Protein AF-A0A7X9FKD1-F1 (afdb_monomer_lite)

Secondary structure (DSSP, 8-state):
-----EEEEE-SSS-EEEEE--TT-EEEEETT------SSEEEEEE-SS-HHHHHHHHHTTS-S-EEEEEE--

Foldseek 3Di:
DDDDWDWDWDDDPDIDIDTDADAFDKDKDAPPNDDDDDAQKDKDKDQVPDDVSLVVCVVVVHHSIIIMIHRND

Structure (mmCIF, N/CA/C/O backbone):
data_AF-A0A7X9FKD1-F1
#
_entry.id   AF-A0A7X9FKD1-F1
#
loop_
_atom_site.group_PDB
_atom_site.id
_atom_site.type_symbol
_atom_site.label_atom_id
_atom_site.label_alt_id
_atom_site.label_comp_id
_atom_site.label_asym_id
_atom_site.label_entity_id
_atom_site.label_seq_id
_atom_site.pdbx_PDB_ins_code
_atom_site.Cartn_x
_atom_site.Cartn_y
_atom_site.Cartn_z
_atom_site.occupancy
_atom_site.B_iso_or_equiv
_atom_site.auth_seq_id
_atom_site.auth_comp_id
_atom_site.auth_asym_id
_atom_site.auth_atom_id
_atom_site.pdbx_PDB_model_num
ATOM 1 N N . MET A 1 1 ? -13.047 -13.423 8.947 1.00 46.75 1 MET A N 1
ATOM 2 C CA . MET A 1 1 ? -12.543 -14.027 7.699 1.00 46.75 1 MET A CA 1
ATOM 3 C C . MET A 1 1 ? -12.116 -12.832 6.878 1.00 46.75 1 MET A C 1
ATOM 5 O O . MET A 1 1 ? -12.953 -11.958 6.732 1.00 46.75 1 MET A O 1
ATOM 9 N N . ALA A 1 2 ? -10.823 -12.685 6.584 1.00 58.03 2 ALA A N 1
ATOM 10 C CA . ALA A 1 2 ? -10.341 -11.512 5.853 1.00 58.03 2 ALA A CA 1
ATOM 11 C C . ALA A 1 2 ? -10.976 -11.516 4.457 1.00 58.03 2 ALA A C 1
ATOM 13 O O . ALA A 1 2 ? -11.124 -12.604 3.886 1.00 58.03 2 ALA A O 1
ATOM 14 N N . ASP A 1 3 ? -11.401 -10.348 3.985 1.00 74.19 3 ASP A N 1
ATOM 15 C CA . ASP A 1 3 ? -11.890 -10.186 2.622 1.00 74.19 3 ASP A CA 1
ATOM 16 C C . ASP A 1 3 ? -10.748 -10.457 1.624 1.00 74.19 3 ASP A C 1
ATOM 18 O O . ASP A 1 3 ? -9.569 -10.574 1.997 1.00 74.19 3 ASP A O 1
ATOM 22 N N . VAL A 1 4 ? -11.101 -10.678 0.363 1.00 84.12 4 VAL A N 1
ATOM 23 C CA . VAL A 1 4 ? -10.118 -10.827 -0.703 1.00 84.12 4 VAL A CA 1
ATOM 24 C C . VAL A 1 4 ? -9.713 -9.429 -1.145 1.00 84.12 4 VAL A C 1
ATOM 26 O O . VAL A 1 4 ? -10.486 -8.739 -1.788 1.00 84.12 4 VAL A O 1
ATOM 29 N N . ILE A 1 5 ? -8.466 -9.066 -0.850 1.00 89.75 5 ILE A N 1
ATOM 30 C CA . ILE A 1 5 ? -7.868 -7.799 -1.278 1.00 89.75 5 ILE A CA 1
ATOM 31 C C . ILE A 1 5 ? -7.972 -7.637 -2.800 1.00 89.75 5 ILE A C 1
ATOM 33 O O . ILE A 1 5 ? -7.501 -8.494 -3.564 1.00 89.75 5 ILE A O 1
ATOM 37 N N . ASP A 1 6 ? -8.508 -6.498 -3.225 1.00 93.38 6 ASP A N 1
ATOM 38 C CA . ASP A 1 6 ? -8.566 -6.094 -4.623 1.00 93.38 6 ASP A CA 1
ATOM 39 C C . ASP A 1 6 ? -7.210 -5.560 -5.111 1.00 93.38 6 ASP A C 1
ATOM 41 O O . ASP A 1 6 ? -6.530 -4.777 -4.442 1.00 93.38 6 ASP A O 1
ATOM 45 N N . TYR A 1 7 ? -6.801 -5.967 -6.316 1.00 95.44 7 TYR A N 1
ATOM 46 C CA . TYR A 1 7 ? -5.558 -5.495 -6.927 1.00 95.44 7 TYR A CA 1
ATOM 47 C C . TYR A 1 7 ? -5.626 -5.421 -8.453 1.00 95.44 7 TYR A C 1
ATOM 49 O O . TYR A 1 7 ? -6.402 -6.118 -9.116 1.00 95.44 7 TYR A O 1
ATOM 57 N N . ARG A 1 8 ? -4.745 -4.604 -9.034 1.00 96.69 8 ARG A N 1
ATOM 58 C CA . ARG A 1 8 ? -4.545 -4.487 -10.481 1.00 96.69 8 ARG A CA 1
ATOM 59 C C . ARG A 1 8 ? -3.065 -4.355 -10.812 1.00 96.69 8 ARG A C 1
ATOM 61 O O . ARG A 1 8 ? -2.342 -3.608 -10.168 1.00 96.69 8 ARG A O 1
ATOM 68 N N . ILE A 1 9 ? -2.622 -5.047 -11.858 1.00 96.56 9 ILE A N 1
ATOM 69 C CA . ILE A 1 9 ? -1.281 -4.864 -12.423 1.00 96.56 9 ILE A CA 1
ATOM 70 C C . ILE A 1 9 ? -1.378 -3.838 -13.553 1.00 96.56 9 ILE A C 1
ATOM 72 O O . ILE A 1 9 ? -2.188 -3.996 -14.469 1.00 96.56 9 ILE A O 1
ATOM 76 N N . LEU A 1 10 ? -0.572 -2.784 -13.475 1.00 96.69 10 LEU A N 1
ATOM 77 C CA . LEU A 1 10 ? -0.504 -1.712 -14.464 1.00 96.69 10 LEU A CA 1
ATOM 78 C C . LEU A 1 10 ? 0.849 -1.757 -15.180 1.00 96.69 10 LEU A C 1
ATOM 80 O O . LEU A 1 10 ? 1.873 -1.994 -14.544 1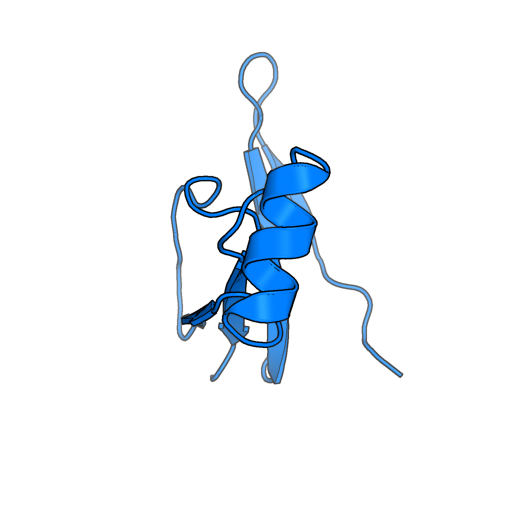.00 96.69 10 LEU A O 1
ATOM 84 N N . GLY A 1 11 ? 0.848 -1.475 -16.484 1.00 96.00 11 GLY A N 1
ATOM 85 C CA . GLY A 1 11 ? 2.050 -1.479 -17.325 1.00 96.00 11 GLY A CA 1
ATOM 86 C C . GLY A 1 11 ? 2.310 -2.809 -18.040 1.00 96.00 11 GLY A C 1
ATOM 87 O O . GLY A 1 11 ? 1.607 -3.796 -17.831 1.00 96.00 11 GLY A O 1
ATOM 88 N N . ASP A 1 12 ? 3.323 -2.805 -18.907 1.00 94.31 12 ASP A N 1
ATOM 89 C CA . ASP A 1 12 ? 3.740 -3.956 -19.723 1.00 94.31 12 ASP A CA 1
ATOM 90 C C . ASP A 1 12 ? 5.214 -4.290 -19.437 1.00 94.31 12 ASP A C 1
ATOM 92 O O . ASP A 1 12 ? 5.493 -5.215 -18.681 1.00 94.31 12 ASP A O 1
ATOM 96 N N . ASP A 1 13 ? 6.151 -3.452 -19.902 1.00 94.94 13 ASP A N 1
ATOM 97 C CA . ASP A 1 13 ? 7.593 -3.626 -19.643 1.00 94.94 13 ASP A CA 1
ATOM 98 C C . ASP A 1 13 ? 8.012 -3.263 -18.206 1.00 94.94 13 ASP A C 1
ATOM 100 O O . ASP A 1 13 ? 8.886 -3.896 -17.612 1.00 94.94 13 ASP A O 1
ATOM 104 N N . MET A 1 14 ? 7.403 -2.217 -17.639 1.00 94.75 14 MET A N 1
ATOM 105 C CA . MET A 1 14 ? 7.604 -1.788 -16.253 1.00 94.75 14 MET A CA 1
ATOM 106 C C . MET A 1 14 ? 6.275 -1.865 -15.523 1.00 94.75 14 MET A C 1
ATOM 108 O O . MET A 1 14 ? 5.396 -1.028 -15.734 1.00 94.75 14 MET A O 1
ATOM 112 N N . GLN A 1 15 ? 6.138 -2.887 -14.685 1.00 96.62 15 GLN A N 1
ATOM 113 C CA . GLN A 1 15 ? 4.880 -3.196 -14.027 1.00 96.62 15 GLN A CA 1
ATOM 114 C C . GLN A 1 15 ? 4.846 -2.703 -12.590 1.00 96.62 15 GLN A C 1
ATOM 116 O O . GLN A 1 15 ? 5.847 -2.746 -11.872 1.00 96.62 15 GLN A O 1
ATOM 121 N N . ILE A 1 16 ? 3.658 -2.282 -12.172 1.00 96.00 16 ILE A N 1
ATOM 122 C CA . ILE A 1 16 ? 3.349 -1.933 -10.789 1.00 96.00 16 ILE A CA 1
ATOM 123 C C . ILE A 1 16 ? 2.071 -2.655 -10.376 1.00 96.00 16 ILE A C 1
ATOM 125 O O . ILE A 1 16 ? 1.204 -2.911 -11.214 1.00 96.00 16 ILE A O 1
ATOM 129 N N . VAL A 1 17 ? 1.955 -2.985 -9.093 1.00 96.12 17 VAL A N 1
ATOM 130 C CA . VAL A 1 17 ? 0.715 -3.511 -8.520 1.00 96.12 17 VAL A CA 1
ATOM 131 C C . VAL A 1 17 ? 0.039 -2.404 -7.721 1.00 96.12 17 VAL A C 1
ATOM 133 O O . VAL A 1 17 ? 0.605 -1.876 -6.768 1.00 96.12 17 VAL A O 1
ATOM 136 N N . GLU A 1 18 ? -1.159 -2.033 -8.149 1.00 96.06 18 GLU A N 1
ATOM 137 C CA . GLU A 1 18 ? -2.059 -1.156 -7.412 1.00 96.06 18 GLU A CA 1
ATOM 138 C C . GLU A 1 18 ? -2.961 -2.031 -6.542 1.00 96.06 18 GLU A C 1
ATOM 140 O O . GLU A 1 18 ? -3.517 -3.019 -7.025 1.00 96.06 18 GLU A O 1
ATOM 145 N N . ILE A 1 19 ? -3.063 -1.697 -5.258 1.00 95.44 19 ILE A N 1
ATOM 146 C CA . ILE A 1 19 ? -3.836 -2.450 -4.268 1.00 95.44 19 ILE A CA 1
ATOM 147 C C . ILE A 1 19 ? -4.898 -1.515 -3.704 1.00 95.44 19 ILE A C 1
ATOM 149 O O . ILE A 1 19 ? -4.573 -0.405 -3.281 1.00 95.44 19 ILE A O 1
ATOM 153 N N . THR A 1 20 ? -6.149 -1.964 -3.698 1.00 94.94 20 THR A N 1
ATOM 154 C CA . THR A 1 20 ? -7.265 -1.249 -3.077 1.00 94.94 20 THR A CA 1
ATOM 155 C C . THR A 1 20 ? -7.560 -1.898 -1.732 1.00 94.94 20 THR A C 1
ATOM 157 O O . THR A 1 20 ? -7.608 -3.121 -1.633 1.00 94.94 20 THR A O 1
ATOM 160 N N . LEU A 1 21 ? -7.684 -1.070 -0.696 1.00 94.44 21 LEU A N 1
ATOM 161 C CA . LEU A 1 21 ? -7.930 -1.502 0.674 1.00 94.44 21 LEU A CA 1
ATOM 162 C C . LEU A 1 21 ? -9.267 -0.938 1.136 1.00 94.44 21 LEU A C 1
ATOM 164 O O . LEU A 1 21 ? -9.444 0.285 1.146 1.00 94.44 21 LEU A O 1
ATOM 168 N N . ASP A 1 22 ? -10.170 -1.811 1.560 1.00 93.88 22 ASP A N 1
ATOM 169 C CA . ASP A 1 22 ? -11.382 -1.394 2.256 1.00 93.88 22 ASP A CA 1
ATOM 170 C C . ASP A 1 22 ? -11.049 -0.883 3.672 1.00 93.88 22 ASP A C 1
ATOM 172 O O . ASP A 1 22 ? -9.968 -1.163 4.205 1.00 93.88 22 ASP A O 1
ATOM 176 N N . PRO A 1 23 ? -11.952 -0.125 4.323 1.00 92.69 23 PRO A N 1
ATOM 177 C CA . PRO A 1 23 ? -11.721 0.362 5.679 1.00 92.69 23 PRO A CA 1
ATOM 178 C C . PRO A 1 23 ? -11.382 -0.774 6.658 1.00 92.69 23 PRO A C 1
ATOM 180 O O . PRO A 1 23 ? -12.148 -1.727 6.828 1.00 92.69 23 PRO A O 1
ATOM 183 N N . GLY A 1 24 ? -10.239 -0.656 7.339 1.00 90.19 24 GLY A N 1
ATOM 184 C CA . GLY A 1 24 ? -9.713 -1.664 8.264 1.00 90.19 24 GLY A CA 1
ATOM 185 C C . GLY A 1 24 ? -8.899 -2.786 7.607 1.00 90.19 24 GLY A C 1
ATOM 186 O O . GLY A 1 24 ? -8.430 -3.687 8.309 1.00 90.19 24 GLY A O 1
ATOM 187 N N . GLU A 1 25 ? -8.712 -2.757 6.287 1.00 93.00 25 GLU A N 1
ATOM 188 C CA . GLU A 1 25 ? -7.790 -3.654 5.599 1.00 93.00 25 GLU A CA 1
ATOM 189 C C . GLU A 1 25 ? -6.367 -3.107 5.571 1.00 93.00 25 GLU A C 1
ATOM 191 O O . GLU A 1 25 ? -6.123 -1.900 5.604 1.00 93.00 25 GLU A O 1
ATOM 196 N N . GLY A 1 26 ? -5.398 -4.015 5.465 1.00 91.88 26 GLY A N 1
ATOM 197 C CA . GLY A 1 26 ? -4.005 -3.629 5.370 1.00 91.88 26 GLY A CA 1
ATOM 198 C C . GLY A 1 26 ? -3.140 -4.621 4.616 1.00 91.88 26 GLY A C 1
ATOM 199 O O . GLY A 1 26 ? -3.382 -5.831 4.604 1.00 91.88 26 GLY A O 1
ATOM 200 N N . VAL A 1 27 ? -2.076 -4.094 4.021 1.00 92.25 27 VAL A N 1
ATOM 201 C CA . VAL A 1 27 ? -1.082 -4.853 3.267 1.00 92.25 27 VAL A CA 1
ATOM 202 C C . VAL A 1 27 ? 0.315 -4.615 3.827 1.00 92.25 27 VAL A C 1
ATOM 204 O O . VAL A 1 27 ? 0.652 -3.538 4.318 1.00 92.25 27 VAL A O 1
ATOM 207 N N . ARG A 1 28 ? 1.160 -5.646 3.764 1.00 90.50 28 ARG A N 1
ATOM 208 C CA . ARG A 1 28 ? 2.581 -5.550 4.107 1.00 90.50 28 ARG A CA 1
ATOM 209 C C . ARG A 1 28 ? 3.416 -5.604 2.846 1.00 90.50 28 ARG A C 1
ATOM 211 O O . ARG A 1 28 ? 3.243 -6.519 2.046 1.00 90.50 28 ARG A O 1
ATOM 218 N N . ALA A 1 29 ? 4.358 -4.682 2.721 1.00 88.88 29 ALA A N 1
ATOM 219 C CA . ALA A 1 29 ? 5.316 -4.673 1.630 1.00 88.88 29 ALA A CA 1
ATOM 220 C C . ALA A 1 29 ? 6.740 -4.465 2.150 1.00 88.88 29 ALA A C 1
ATOM 222 O O . ALA A 1 29 ? 6.973 -4.020 3.282 1.00 88.88 29 ALA A O 1
ATOM 223 N N . GLU A 1 30 ? 7.703 -4.811 1.302 1.00 84.94 30 GLU A N 1
ATOM 224 C CA . GLU A 1 30 ? 9.103 -4.509 1.548 1.00 84.94 30 GLU A CA 1
ATOM 225 C C . GLU A 1 30 ? 9.328 -2.993 1.574 1.00 84.94 30 GLU A C 1
ATOM 227 O O . GLU A 1 30 ? 8.725 -2.228 0.814 1.00 84.94 30 GLU A O 1
ATOM 232 N N . THR A 1 31 ? 10.215 -2.545 2.459 1.00 79.19 31 THR A N 1
ATOM 233 C CA . THR A 1 31 ? 10.613 -1.141 2.506 1.00 79.19 31 THR A CA 1
ATOM 234 C C . THR A 1 31 ? 11.203 -0.708 1.161 1.00 79.19 31 THR A C 1
ATOM 236 O O . THR A 1 31 ? 12.162 -1.296 0.674 1.00 79.19 31 THR A O 1
ATOM 239 N N . GLY A 1 32 ? 10.636 0.349 0.577 1.00 83.00 32 GLY A N 1
ATOM 240 C CA . GLY A 1 32 ? 11.047 0.877 -0.727 1.00 83.00 32 GLY A CA 1
ATOM 241 C C . GLY A 1 32 ? 10.279 0.316 -1.928 1.00 83.00 32 GLY A C 1
ATOM 242 O O . GLY A 1 32 ? 10.471 0.820 -3.028 1.00 83.00 32 GLY A O 1
ATOM 243 N N . ALA A 1 33 ? 9.385 -0.661 -1.737 1.00 87.19 33 ALA A N 1
ATOM 244 C CA . ALA A 1 33 ? 8.517 -1.163 -2.808 1.00 87.19 33 ALA A CA 1
ATOM 245 C C . ALA A 1 33 ? 7.327 -0.232 -3.122 1.00 87.19 33 ALA A C 1
ATOM 247 O O . ALA A 1 33 ? 6.731 -0.327 -4.191 1.00 87.19 33 ALA A O 1
ATOM 248 N N . MET A 1 34 ? 6.965 0.657 -2.192 1.00 90.94 34 MET A N 1
ATOM 249 C CA . MET A 1 34 ? 5.856 1.598 -2.365 1.00 90.94 34 MET A CA 1
ATOM 250 C C . MET A 1 34 ? 6.233 2.709 -3.350 1.00 90.94 34 MET A C 1
ATOM 252 O O . MET A 1 34 ? 7.282 3.339 -3.210 1.00 90.94 34 MET A O 1
ATOM 256 N N . LEU A 1 35 ? 5.352 2.949 -4.325 1.00 93.19 35 LEU A N 1
ATOM 257 C CA . LEU A 1 35 ? 5.508 4.001 -5.333 1.00 93.19 35 LEU A CA 1
ATOM 258 C C . LEU A 1 35 ? 4.652 5.233 -5.032 1.00 93.19 35 LEU A C 1
ATOM 260 O O . LEU A 1 35 ? 5.143 6.356 -5.128 1.00 93.19 35 LEU A O 1
ATOM 264 N N . TYR A 1 36 ? 3.385 5.028 -4.674 1.00 93.75 36 TYR A N 1
ATOM 265 C CA . TYR A 1 36 ? 2.469 6.080 -4.246 1.00 93.75 36 TYR A CA 1
ATOM 266 C C . TYR A 1 36 ? 1.408 5.531 -3.286 1.00 93.75 36 TYR A C 1
ATOM 268 O O . TYR A 1 36 ? 1.234 4.319 -3.160 1.00 93.75 36 TYR A O 1
ATOM 276 N N . ILE A 1 37 ? 0.721 6.454 -2.611 1.00 93.88 37 ILE A N 1
ATOM 277 C CA . ILE A 1 37 ? -0.416 6.219 -1.717 1.00 93.88 37 ILE A CA 1
ATOM 278 C C . ILE A 1 37 ? -1.488 7.257 -2.059 1.00 93.88 37 ILE A C 1
ATOM 280 O O . ILE A 1 37 ? -1.159 8.416 -2.321 1.00 93.88 37 ILE A O 1
ATOM 284 N N . GLU A 1 38 ? -2.752 6.850 -2.023 1.00 93.75 38 GLU A N 1
ATOM 285 C CA . GLU A 1 38 ? -3.916 7.719 -2.184 1.00 93.75 38 GLU A CA 1
ATOM 286 C C . GLU A 1 38 ? -4.949 7.403 -1.091 1.00 93.75 38 GLU A C 1
ATOM 288 O O . GLU A 1 38 ? -5.121 6.242 -0.729 1.00 93.75 38 GLU A O 1
ATOM 293 N N . GLY A 1 39 ? -5.631 8.429 -0.566 1.00 93.06 39 GLY A N 1
ATOM 294 C CA . GLY A 1 39 ? -6.660 8.278 0.471 1.00 93.06 39 GLY A CA 1
ATOM 295 C C . GLY A 1 39 ? -6.122 8.162 1.903 1.00 93.06 39 GLY A C 1
ATOM 296 O O . GLY A 1 39 ? -4.997 8.574 2.196 1.00 93.06 39 GLY A O 1
ATOM 297 N N . ASP A 1 40 ? -6.951 7.614 2.794 1.00 94.75 40 ASP A N 1
ATOM 298 C CA . ASP A 1 40 ? -6.732 7.567 4.249 1.00 94.75 40 ASP A CA 1
ATOM 299 C C . ASP A 1 40 ? -5.922 6.331 4.693 1.00 94.75 40 ASP A C 1
ATOM 301 O O . ASP A 1 40 ? -6.320 5.555 5.566 1.00 94.75 40 ASP A O 1
ATOM 305 N N . ILE A 1 41 ? -4.743 6.152 4.087 1.00 95.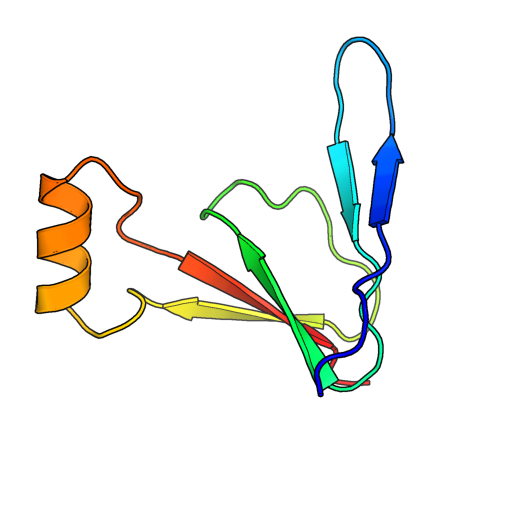00 41 ILE A N 1
ATOM 306 C CA . ILE A 1 41 ? -3.831 5.041 4.385 1.00 95.00 41 ILE A CA 1
ATOM 307 C C . ILE A 1 41 ? -2.749 5.465 5.386 1.00 95.00 41 ILE A C 1
ATOM 309 O O . ILE A 1 41 ? -1.911 6.325 5.098 1.00 95.00 41 ILE A O 1
ATOM 313 N N . GLU A 1 42 ? -2.697 4.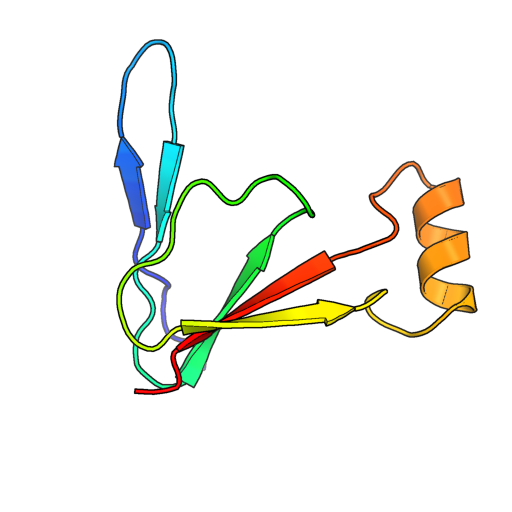797 6.537 1.00 93.75 42 GLU A N 1
ATOM 314 C CA . GLU A 1 42 ? -1.614 4.945 7.508 1.00 93.75 42 GLU A CA 1
ATOM 315 C C . GLU A 1 42 ? -0.460 3.974 7.224 1.00 93.75 42 GLU A C 1
ATOM 317 O O . GLU A 1 42 ? -0.652 2.789 6.951 1.00 93.75 42 GLU A O 1
ATOM 322 N N . MET A 1 43 ? 0.776 4.479 7.322 1.00 91.06 43 MET A N 1
ATOM 323 C CA . MET A 1 43 ? 2.002 3.709 7.105 1.00 91.06 43 MET A CA 1
ATOM 324 C C . MET A 1 43 ? 2.749 3.479 8.423 1.00 91.06 43 MET A C 1
ATOM 326 O O . MET A 1 43 ? 3.232 4.417 9.060 1.00 91.06 43 MET A O 1
ATOM 330 N N . GLY A 1 44 ? 2.959 2.212 8.778 1.00 87.38 44 GLY A N 1
ATOM 331 C CA . GLY A 1 44 ? 3.764 1.795 9.923 1.00 87.38 44 GLY A CA 1
ATOM 332 C C . GLY A 1 44 ? 4.949 0.933 9.497 1.00 87.38 44 GLY A C 1
ATOM 333 O O . GLY A 1 44 ? 4.772 -0.141 8.930 1.00 87.38 44 GLY A O 1
ATOM 334 N N . THR A 1 45 ? 6.178 1.352 9.804 1.00 82.44 45 THR A N 1
ATOM 335 C CA . THR A 1 45 ? 7.368 0.507 9.589 1.00 82.44 45 THR A CA 1
ATOM 336 C C . THR A 1 45 ? 7.779 -0.167 10.888 1.00 82.44 45 THR A C 1
ATOM 338 O O . THR A 1 45 ? 7.963 0.492 11.911 1.00 82.44 45 THR A O 1
ATOM 341 N N . SER A 1 46 ? 7.955 -1.488 10.856 1.00 77.38 46 SER A N 1
ATOM 342 C CA . SER A 1 46 ? 8.449 -2.247 12.005 1.00 77.38 46 SER A CA 1
ATOM 343 C C . SER A 1 46 ? 9.428 -3.333 11.570 1.00 77.38 46 SER A C 1
ATOM 345 O O . SER A 1 46 ? 9.433 -3.775 10.424 1.00 77.38 46 SER A O 1
ATOM 347 N N . SER A 1 47 ? 10.233 -3.827 12.510 1.00 69.94 47 SER A N 1
ATOM 348 C CA . SER A 1 47 ? 11.062 -5.019 12.287 1.00 69.94 47 SER A CA 1
ATOM 349 C C . SER A 1 47 ? 10.259 -6.330 12.292 1.00 69.94 47 SER A C 1
ATOM 351 O O . SER A 1 47 ? 10.840 -7.412 12.203 1.00 69.94 47 SER A O 1
ATOM 353 N N . GLY A 1 48 ? 8.926 -6.265 12.435 1.00 62.06 48 GLY A N 1
ATOM 354 C CA . GLY A 1 48 ? 8.052 -7.438 12.392 1.00 62.06 48 GLY A CA 1
ATOM 355 C C . GLY A 1 48 ? 8.324 -8.452 13.509 1.00 62.06 48 GLY A C 1
ATOM 356 O O . GLY A 1 48 ? 8.344 -9.652 13.245 1.00 62.06 48 GLY A O 1
ATOM 357 N N . GLY A 1 49 ? 8.568 -7.981 14.740 1.00 65.56 49 GLY A N 1
ATOM 358 C CA . GLY A 1 49 ? 8.790 -8.843 15.914 1.00 65.56 49 GLY A CA 1
ATOM 359 C C . GLY A 1 49 ? 9.970 -8.468 16.821 1.00 65.56 49 GLY A C 1
ATOM 360 O O . GLY A 1 49 ? 10.419 -9.315 17.593 1.00 65.56 49 GLY A O 1
ATOM 361 N N . GLY A 1 50 ? 10.504 -7.243 16.729 1.00 70.06 50 GLY A N 1
ATOM 362 C CA . GLY A 1 50 ? 11.602 -6.754 17.577 1.00 70.06 50 GLY A CA 1
ATOM 363 C C . GLY A 1 50 ? 13.005 -7.016 17.007 1.00 70.06 50 GLY A C 1
ATOM 364 O O . GLY A 1 50 ? 13.161 -7.628 15.953 1.00 70.06 50 GLY A O 1
ATOM 365 N N . LEU A 1 51 ? 14.044 -6.526 17.700 1.00 72.44 51 LEU A N 1
ATOM 366 C CA . LEU A 1 51 ? 15.442 -6.547 17.230 1.00 72.44 51 LEU A CA 1
ATOM 367 C C . LEU A 1 51 ? 15.938 -7.966 16.896 1.00 72.44 51 LEU A C 1
ATOM 369 O O . LEU A 1 51 ? 16.552 -8.172 15.854 1.00 72.44 51 LEU A O 1
ATOM 373 N N . LEU A 1 52 ? 15.644 -8.954 17.752 1.00 75.00 52 LEU A N 1
ATOM 374 C CA . LEU A 1 52 ? 16.077 -10.343 17.546 1.00 75.00 52 LEU A CA 1
ATOM 375 C C . LEU A 1 52 ? 15.461 -10.966 16.285 1.00 75.00 52 LEU A C 1
ATOM 377 O O . LEU A 1 52 ? 16.144 -11.659 15.533 1.00 75.00 52 LEU A O 1
ATOM 381 N N . SER A 1 53 ? 14.174 -10.709 16.057 1.00 71.75 53 SER A N 1
ATOM 382 C CA . SER A 1 53 ? 13.427 -11.238 14.913 1.00 71.75 53 SER A CA 1
ATOM 383 C C . SER A 1 53 ? 13.890 -10.592 13.607 1.00 71.75 53 SER A C 1
ATOM 385 O O . SER A 1 53 ? 14.075 -11.295 12.614 1.00 71.75 53 SER A O 1
ATOM 387 N N . GLY A 1 54 ? 14.169 -9.283 13.632 1.00 72.06 54 GLY A N 1
ATOM 388 C CA . GLY A 1 54 ? 14.770 -8.567 12.505 1.00 72.06 54 GLY A CA 1
ATOM 389 C C . GLY A 1 54 ? 16.177 -9.073 12.170 1.00 72.06 54 GLY A C 1
ATOM 390 O O . GLY A 1 54 ? 16.478 -9.328 11.008 1.00 72.06 54 GLY A O 1
ATOM 391 N N . LEU A 1 55 ? 17.034 -9.306 13.174 1.00 74.62 55 LEU A N 1
ATOM 392 C CA . LEU A 1 55 ? 18.392 -9.824 12.950 1.00 74.62 55 LEU A CA 1
ATOM 393 C C . LEU A 1 55 ? 18.383 -11.236 12.356 1.00 74.62 55 LEU A C 1
ATOM 395 O O . LEU A 1 55 ? 19.160 -11.522 11.450 1.00 74.62 55 LEU A O 1
ATOM 399 N N . LYS A 1 56 ? 17.489 -12.114 12.827 1.00 77.50 56 LYS A N 1
ATOM 400 C CA . LYS A 1 56 ? 17.338 -13.465 12.264 1.00 77.50 56 LYS A CA 1
ATOM 401 C C . LYS A 1 56 ? 16.931 -13.422 10.786 1.00 77.50 56 LYS A C 1
ATOM 403 O O . LYS A 1 56 ? 17.455 -14.205 10.001 1.00 77.50 56 LYS A O 1
ATOM 408 N N . ARG A 1 57 ? 16.042 -12.493 10.428 1.00 74.75 57 ARG A N 1
ATOM 409 C CA . ARG A 1 57 ? 15.566 -12.250 9.059 1.00 74.75 57 ARG A CA 1
ATOM 410 C C . ARG A 1 57 ? 16.675 -11.703 8.149 1.00 74.75 57 ARG A C 1
ATOM 412 O O . ARG A 1 57 ? 16.876 -12.183 7.042 1.00 74.75 57 ARG A O 1
ATOM 419 N N . MET A 1 58 ? 17.488 -10.788 8.671 1.00 74.75 58 MET A N 1
ATOM 420 C CA . MET A 1 58 ? 18.668 -10.288 7.960 1.00 74.75 58 MET A CA 1
ATOM 421 C C . MET A 1 58 ? 19.685 -11.404 7.671 1.00 74.75 58 MET A C 1
ATOM 423 O O . MET A 1 58 ? 20.285 -11.430 6.601 1.00 74.75 58 MET A O 1
ATOM 427 N N . VAL A 1 59 ? 19.858 -12.359 8.592 1.00 80.38 59 VAL A N 1
ATOM 428 C CA . VAL A 1 59 ? 20.748 -13.517 8.388 1.00 80.38 59 VAL A CA 1
ATOM 429 C C . VAL A 1 59 ? 20.182 -14.512 7.364 1.00 80.38 59 VAL A C 1
ATOM 431 O O . VAL A 1 59 ? 20.965 -15.135 6.650 1.00 80.38 59 VAL A O 1
ATOM 434 N N . SER A 1 60 ? 18.854 -14.647 7.242 1.00 78.81 60 SER A N 1
ATOM 435 C CA . SER A 1 60 ? 18.228 -15.419 6.154 1.00 78.81 60 SER A CA 1
ATOM 436 C C . SER A 1 60 ? 18.231 -14.692 4.803 1.00 78.81 60 SER A C 1
ATOM 438 O O . SER A 1 60 ? 17.810 -15.283 3.812 1.00 78.81 60 SER A O 1
ATOM 440 N N . GLY A 1 61 ? 18.736 -13.453 4.742 1.00 69.12 61 GLY A N 1
ATOM 441 C CA . GLY A 1 61 ? 18.778 -12.634 3.528 1.00 69.12 61 GLY A CA 1
ATOM 442 C C . GLY A 1 61 ? 17.462 -11.917 3.210 1.00 69.12 61 GLY A C 1
ATOM 443 O O . GLY A 1 61 ? 17.330 -11.345 2.134 1.00 69.12 61 GLY A O 1
ATOM 444 N N . GLU A 1 62 ? 16.496 -11.938 4.126 1.00 69.75 62 GLU A N 1
ATOM 445 C CA . GLU A 1 62 ? 15.226 -11.224 4.006 1.00 69.75 62 GLU A CA 1
ATOM 446 C C . GLU A 1 62 ? 15.341 -9.796 4.581 1.00 69.75 62 GLU A C 1
ATOM 448 O O . GLU A 1 62 ? 16.137 -9.531 5.488 1.00 69.75 62 GLU A O 1
ATOM 453 N N . SER A 1 63 ? 14.521 -8.865 4.079 1.00 68.31 63 SER A N 1
ATOM 454 C CA . SER A 1 63 ? 14.563 -7.454 4.491 1.00 68.31 63 SER A CA 1
ATOM 455 C C . SER A 1 63 ? 14.301 -7.278 5.992 1.00 68.31 63 SER A C 1
ATOM 457 O O . SER A 1 63 ?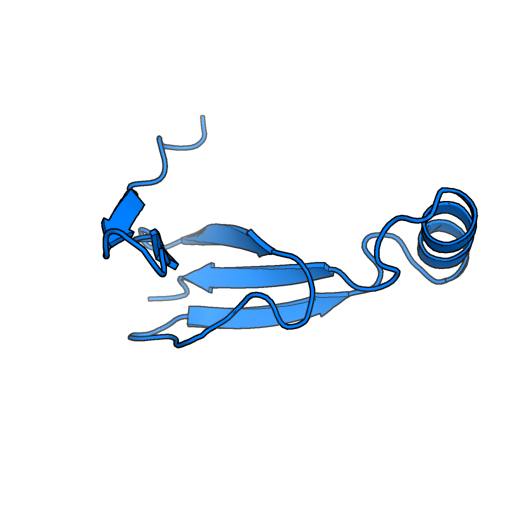 13.337 -7.817 6.535 1.00 68.31 63 SER A O 1
ATOM 459 N N . PHE A 1 64 ? 15.165 -6.524 6.685 1.00 69.06 64 PHE A N 1
ATOM 460 C CA . PHE A 1 64 ? 15.085 -6.309 8.140 1.00 69.06 64 PHE A CA 1
ATOM 461 C C . PHE A 1 64 ? 13.834 -5.515 8.552 1.00 69.06 64 PHE A C 1
ATOM 463 O O . PHE A 1 64 ? 13.342 -5.664 9.674 1.00 69.06 64 PHE A O 1
ATOM 470 N N . PHE A 1 65 ? 13.321 -4.679 7.650 1.00 74.44 65 PHE A N 1
ATOM 471 C CA . PHE A 1 65 ? 12.174 -3.813 7.882 1.00 74.44 65 PHE A CA 1
ATOM 472 C C . PHE A 1 65 ? 11.010 -4.233 6.985 1.00 74.44 65 PHE A C 1
ATOM 474 O O . PHE A 1 65 ? 11.186 -4.516 5.802 1.00 74.44 65 PHE A O 1
ATOM 481 N N . ILE A 1 66 ? 9.813 -4.269 7.563 1.00 82.06 66 ILE A N 1
ATOM 482 C CA . ILE A 1 66 ? 8.561 -4.473 6.839 1.00 82.06 66 ILE A CA 1
ATOM 483 C C . ILE A 1 66 ? 7.703 -3.241 7.076 1.00 82.06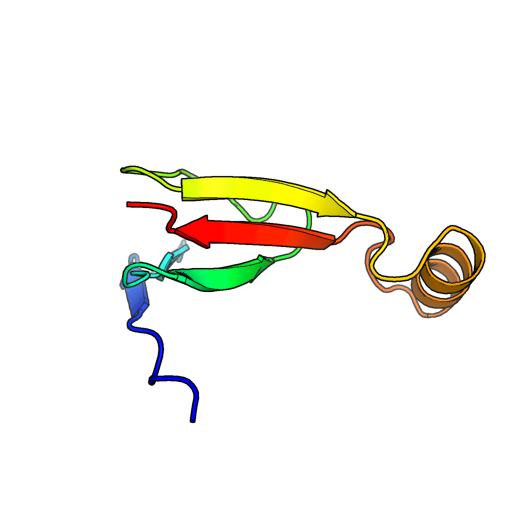 66 ILE A C 1
ATOM 485 O O . ILE A 1 66 ? 7.541 -2.788 8.217 1.00 82.06 66 ILE A O 1
ATOM 489 N N . THR A 1 67 ? 7.134 -2.719 6.001 1.00 88.19 67 THR A N 1
ATOM 490 C CA . THR A 1 67 ? 6.195 -1.608 6.065 1.00 88.19 67 THR A CA 1
ATOM 491 C C . THR A 1 67 ? 4.779 -2.158 5.934 1.00 88.19 67 THR A C 1
ATOM 493 O O . THR A 1 67 ? 4.497 -2.975 5.062 1.00 88.19 67 THR A O 1
ATOM 496 N N . THR A 1 68 ? 3.906 -1.767 6.856 1.00 91.06 68 THR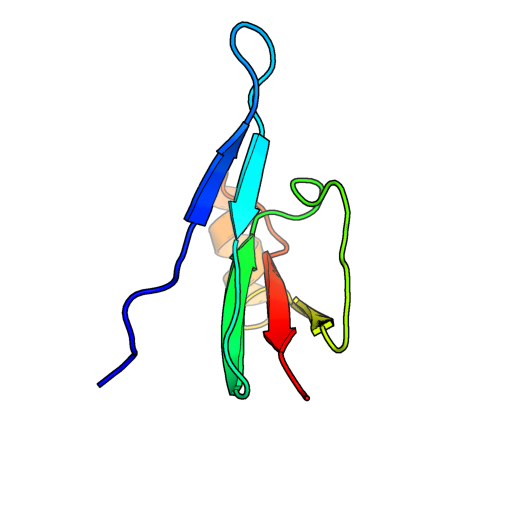 A N 1
ATOM 497 C CA . THR A 1 68 ? 2.473 -2.077 6.847 1.00 91.06 68 THR A CA 1
ATOM 498 C C . THR A 1 68 ? 1.725 -0.817 6.440 1.00 91.06 68 THR A C 1
ATOM 500 O O . THR A 1 68 ? 2.045 0.261 6.940 1.00 91.06 68 THR A O 1
ATOM 503 N N . PHE A 1 69 ? 0.767 -0.970 5.540 1.00 93.00 69 PHE A N 1
ATOM 504 C CA . PHE A 1 69 ? -0.141 0.071 5.081 1.00 93.00 69 PHE A CA 1
ATOM 505 C C . PHE A 1 69 ? -1.549 -0.366 5.460 1.00 93.00 69 PHE A C 1
ATOM 507 O O . PHE A 1 69 ? -1.915 -1.496 5.142 1.00 93.00 69 PHE A O 1
ATOM 514 N N . GLU A 1 70 ? -2.297 0.475 6.160 1.00 94.19 70 GLU A N 1
ATOM 515 C CA . GLU A 1 70 ? -3.635 0.152 6.667 1.00 94.19 70 GLU A CA 1
ATOM 516 C C . GLU A 1 70 ? -4.601 1.279 6.316 1.00 94.19 70 GLU A C 1
ATOM 518 O O . GLU A 1 70 ? -4.265 2.449 6.496 1.00 94.19 70 GLU A O 1
ATOM 523 N N . ASN A 1 71 ? -5.780 0.937 5.796 1.00 94.62 71 ASN A N 1
ATOM 524 C CA . ASN A 1 71 ? -6.818 1.925 5.543 1.00 94.62 71 ASN A CA 1
ATOM 525 C C . ASN A 1 71 ? -7.568 2.248 6.843 1.00 94.62 71 ASN A C 1
ATOM 527 O O . ASN A 1 71 ? -8.191 1.375 7.451 1.00 94.62 71 ASN A O 1
ATOM 531 N N . THR A 1 72 ? -7.513 3.515 7.249 1.00 92.19 72 THR A N 1
ATOM 532 C CA . THR A 1 72 ? -8.134 4.031 8.477 1.00 92.19 72 THR A CA 1
ATOM 533 C C . THR A 1 72 ? -9.432 4.816 8.240 1.00 92.19 72 THR A C 1
ATOM 535 O O . THR A 1 72 ? -10.028 5.278 9.220 1.00 92.19 72 THR A O 1
ATOM 538 N N . GLY A 1 73 ? -9.886 4.939 6.982 1.00 78.94 73 GLY A N 1
ATOM 539 C CA . GLY A 1 73 ? -11.086 5.680 6.559 1.00 78.94 73 GLY A CA 1
ATOM 540 C C . GLY A 1 73 ? -11.997 4.905 5.615 1.00 78.94 73 GLY A C 1
ATOM 541 O O . GLY A 1 73 ? -11.549 4.546 4.504 1.00 78.94 73 GLY A O 1
#

Radius of gyration: 14.06 Å; chains: 1; bounding box: 33×24×37 Å

pLDDT: mean 85.12, std 11.23, range [46.75, 96.69]

Sequence (73 aa):
MADVIDYRILGDDMQIVEITLDPGEGVRAETGAMLYIEGDIEMGTSSGGGLLSGLKRMVSGESFFITTFENTG